Protein AF-A0A821DRM2-F1 (afdb_monomer_lite)

Radius of gyration: 14.87 Å; chains: 1; bounding box: 33×23×42 Å

Sequence (79 aa):
IKTTSPDKFRVKPGCSILHPGASATISVYLLKAYCTPTSDINKEKFLIIWTLIGHDLKQAQLVEFWKTVPNSVLYEHRY

pLDDT: mean 93.25, std 4.02, range [79.44, 97.5]

Foldseek 3Di:
DDKPCPVFKDKVPPDDDADPPDDDDIDIDGDPVQPDPPRPCVPMKDKDKDFDDPDDDDPVCVVVVVVPDDPVRIDMDMD

Organism: NCBI:txid392030

InterPro domains:
  IPR000535 Major sperm protein (MSP) domain [PF00635] (1-70)
  IPR000535 Major sperm protein (MSP) domain [PS50202] (1-79)
  IPR008962 PapD-like superfamily [SSF49354] (1-78)
  IPR013783 Immunoglobulin-like fold [G3DSA:2.60.40.10] (1-79)

Structure (mmCIF, N/CA/C/O backbone):
data_AF-A0A821DRM2-F1
#
_entry.id   AF-A0A821DRM2-F1
#
loop_
_atom_site.group_PDB
_atom_site.id
_atom_site.type_symbol
_atom_site.label_atom_id
_atom_site.label_alt_id
_atom_site.label_comp_id
_atom_site.label_asym_id
_atom_site.label_entity_id
_atom_site.label_seq_id
_atom_site.pdbx_PDB_ins_code
_atom_site.Cartn_x
_atom_site.Cartn_y
_atom_site.Cartn_z
_atom_site.occupancy
_atom_site.B_iso_or_equiv
_atom_site.auth_seq_id
_atom_site.auth_comp_id
_atom_site.auth_asym_id
_atom_site.auth_atom_id
_atom_site.pdbx_PDB_model_num
ATOM 1 N N . ILE A 1 1 ? 0.422 -0.314 1.263 1.00 94.81 1 ILE A N 1
ATOM 2 C CA . ILE A 1 1 ? 0.720 -0.922 -0.056 1.00 94.81 1 ILE A CA 1
ATOM 3 C C . ILE A 1 1 ? 2.202 -1.242 -0.121 1.00 94.81 1 ILE A C 1
ATOM 5 O O . ILE A 1 1 ? 3.004 -0.384 0.233 1.00 94.81 1 ILE A O 1
ATOM 9 N N . LYS A 1 2 ? 2.563 -2.459 -0.521 1.00 94.88 2 LYS A N 1
ATOM 10 C CA . LYS A 1 2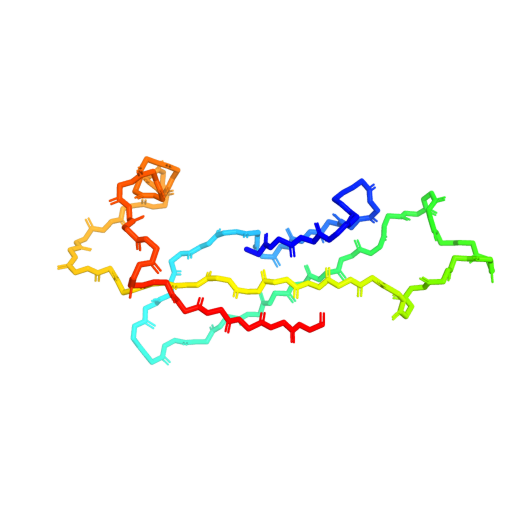 ? 3.951 -2.880 -0.758 1.00 94.88 2 LYS A CA 1
ATOM 11 C C . LYS A 1 2 ? 4.126 -3.238 -2.233 1.00 94.88 2 LYS A C 1
ATOM 13 O O . LYS A 1 2 ? 3.145 -3.524 -2.914 1.00 94.88 2 LYS A O 1
ATOM 18 N N . THR A 1 3 ? 5.360 -3.220 -2.714 1.00 95.25 3 THR A N 1
ATOM 19 C CA . THR A 1 3 ? 5.718 -3.613 -4.082 1.00 95.25 3 THR A CA 1
ATOM 20 C C . THR A 1 3 ? 7.017 -4.408 -4.060 1.00 95.25 3 THR A C 1
ATOM 22 O O . THR A 1 3 ? 7.839 -4.217 -3.162 1.00 95.25 3 THR A O 1
ATOM 25 N N . THR A 1 4 ? 7.196 -5.296 -5.034 1.00 93.94 4 THR A N 1
ATOM 26 C CA . THR A 1 4 ? 8.457 -6.018 -5.260 1.00 93.94 4 THR A CA 1
ATOM 27 C C . THR A 1 4 ? 9.574 -5.125 -5.805 1.00 93.94 4 THR A C 1
ATOM 29 O O . THR A 1 4 ? 10.734 -5.507 -5.701 1.00 93.94 4 THR A O 1
ATOM 32 N N . SER A 1 5 ? 9.242 -3.940 -6.335 1.00 94.12 5 SER A N 1
ATOM 33 C CA . SER A 1 5 ? 10.204 -2.980 -6.898 1.00 94.12 5 SER A CA 1
ATOM 34 C C . SER A 1 5 ? 9.969 -1.555 -6.373 1.00 94.12 5 SER A C 1
ATOM 36 O O . SER A 1 5 ? 9.540 -0.675 -7.127 1.00 94.12 5 SER A O 1
ATOM 38 N N . PRO A 1 6 ? 10.240 -1.287 -5.082 1.00 94.06 6 PRO A N 1
ATOM 39 C CA . PRO A 1 6 ? 10.013 0.031 -4.476 1.00 94.06 6 PRO A CA 1
ATOM 40 C C . PRO A 1 6 ? 10.814 1.149 -5.153 1.00 94.06 6 PRO A C 1
ATOM 42 O O . PRO A 1 6 ? 10.348 2.284 -5.201 1.00 94.06 6 PRO A O 1
ATOM 45 N N . ASP A 1 7 ? 11.962 0.824 -5.748 1.00 93.69 7 ASP A N 1
ATOM 46 C CA . ASP A 1 7 ? 12.803 1.791 -6.459 1.00 93.69 7 ASP A CA 1
ATOM 47 C C . ASP A 1 7 ? 12.214 2.228 -7.804 1.00 93.69 7 ASP A C 1
ATOM 49 O O . ASP A 1 7 ? 12.598 3.269 -8.331 1.00 93.69 7 ASP A O 1
ATOM 53 N N . LYS A 1 8 ? 11.283 1.448 -8.373 1.00 94.06 8 LYS A N 1
ATOM 54 C CA . LYS A 1 8 ? 10.684 1.714 -9.691 1.00 94.06 8 LYS A CA 1
ATOM 55 C C . LYS A 1 8 ? 9.370 2.470 -9.606 1.00 94.06 8 LYS A C 1
ATOM 57 O O . LYS A 1 8 ? 9.028 3.194 -10.540 1.00 94.06 8 LYS A O 1
ATOM 62 N N . PHE A 1 9 ? 8.627 2.298 -8.515 1.00 94.94 9 PHE A N 1
ATOM 63 C CA . PHE A 1 9 ? 7.258 2.786 -8.403 1.00 94.94 9 PHE A CA 1
ATOM 64 C C . PHE A 1 9 ? 7.083 3.769 -7.259 1.00 94.94 9 PHE A C 1
ATOM 66 O O . PHE A 1 9 ? 7.471 3.525 -6.120 1.00 94.94 9 PHE A O 1
ATOM 73 N N . ARG A 1 10 ? 6.367 4.854 -7.540 1.00 95.56 10 ARG A N 1
ATOM 74 C CA . ARG A 1 10 ? 5.817 5.738 -6.518 1.00 95.56 10 ARG A CA 1
ATOM 75 C C . ARG A 1 10 ? 4.342 5.416 -6.319 1.00 95.56 10 ARG A C 1
ATOM 77 O O . ARG A 1 10 ? 3.557 5.546 -7.252 1.00 95.56 10 ARG A O 1
ATOM 84 N N . VAL A 1 11 ? 3.955 5.065 -5.095 1.00 95.81 11 VAL A N 1
ATOM 85 C CA . VAL A 1 11 ? 2.561 4.759 -4.733 1.00 95.81 11 VAL A CA 1
ATOM 86 C C . VAL A 1 11 ? 1.978 5.883 -3.877 1.00 95.81 11 VAL A C 1
ATOM 88 O O . VAL A 1 11 ? 2.612 6.319 -2.911 1.00 95.81 11 VAL A O 1
ATOM 91 N N . LYS A 1 12 ? 0.777 6.368 -4.220 1.00 95.31 12 LYS A N 1
ATOM 92 C CA . LYS A 1 12 ? 0.081 7.434 -3.484 1.00 95.31 12 LYS A CA 1
ATOM 93 C C . LYS A 1 12 ? -1.429 7.173 -3.341 1.00 95.31 12 LYS A C 1
ATOM 95 O O . LYS A 1 12 ? -2.095 7.103 -4.367 1.00 95.31 12 LYS A O 1
ATOM 100 N N . PRO A 1 13 ? -1.982 7.139 -2.114 1.00 93.44 13 PRO A N 1
ATOM 101 C CA . PRO A 1 13 ? -1.264 7.049 -0.840 1.00 93.44 13 PRO A CA 1
ATOM 102 C C . PRO A 1 13 ? -0.594 5.671 -0.679 1.00 93.44 13 PRO A C 1
ATOM 104 O O . PRO A 1 13 ? -1.143 4.650 -1.077 1.00 93.44 13 PRO A O 1
ATOM 107 N N . GLY A 1 14 ? 0.601 5.624 -0.081 1.00 91.50 14 GLY A N 1
ATOM 108 C CA . GLY A 1 14 ? 1.277 4.353 0.228 1.00 91.50 14 GLY A CA 1
ATOM 109 C C . GLY A 1 14 ? 0.713 3.650 1.473 1.00 91.50 14 GLY A C 1
ATOM 110 O O . GLY A 1 14 ? 0.755 2.421 1.573 1.00 91.50 14 GLY A O 1
ATOM 111 N N . CYS A 1 15 ? 0.163 4.430 2.406 1.00 94.00 15 CYS A N 1
ATOM 112 C CA . CYS A 1 15 ? -0.472 3.990 3.646 1.00 94.00 15 CYS A CA 1
ATOM 113 C C . CYS A 1 15 ? -1.500 5.050 4.072 1.00 94.00 15 CYS A C 1
ATOM 115 O O . CYS A 1 15 ? -1.208 6.245 3.976 1.00 94.00 15 CYS A O 1
ATOM 117 N N . SER A 1 16 ? -2.695 4.636 4.491 1.00 94.56 16 SER A N 1
ATOM 118 C CA . SER A 1 16 ? -3.752 5.542 4.948 1.00 94.56 16 SER A CA 1
ATOM 119 C C . SER A 1 16 ? -4.787 4.817 5.794 1.00 94.56 16 SER A C 1
ATOM 121 O O . SER A 1 16 ? -4.883 3.592 5.738 1.00 94.56 16 SER A O 1
ATOM 123 N N . ILE A 1 17 ? -5.573 5.595 6.532 1.00 95.62 17 ILE A N 1
ATOM 124 C CA . ILE A 1 17 ? -6.816 5.155 7.165 1.00 95.62 17 ILE A CA 1
ATOM 125 C C . ILE A 1 17 ? -7.958 5.314 6.157 1.00 95.62 17 ILE A C 1
ATOM 127 O O . ILE A 1 17 ? -7.988 6.286 5.399 1.00 95.62 17 ILE A O 1
ATOM 131 N N . LEU A 1 18 ? -8.874 4.345 6.137 1.00 94.88 18 LEU A N 1
ATOM 132 C CA . LEU A 1 18 ? -10.100 4.377 5.347 1.00 94.88 18 LEU A CA 1
ATOM 133 C C . LEU A 1 18 ? -11.291 4.213 6.294 1.00 94.88 18 LEU A C 1
ATOM 135 O O . LEU A 1 18 ? -11.340 3.253 7.060 1.00 94.88 18 LEU A O 1
ATOM 139 N N . HIS A 1 19 ? -12.233 5.153 6.253 1.00 93.50 19 HIS A N 1
ATOM 140 C CA . HIS A 1 19 ? -13.421 5.108 7.103 1.00 93.50 19 HIS A CA 1
ATOM 141 C C . HIS A 1 19 ? -14.480 4.136 6.557 1.00 93.50 19 HIS A C 1
ATOM 143 O O . HIS A 1 19 ? -14.520 3.890 5.349 1.00 93.50 19 HIS A O 1
ATOM 149 N N . PRO A 1 20 ? -15.364 3.599 7.418 1.00 93.50 20 PRO A N 1
ATOM 150 C CA . PRO A 1 20 ? -16.462 2.742 6.979 1.00 93.50 20 PRO A CA 1
ATOM 151 C C . PRO A 1 20 ? -17.300 3.395 5.872 1.00 93.50 20 PRO A C 1
ATOM 153 O O . PRO A 1 20 ? -17.673 4.561 5.973 1.00 93.50 20 PRO A O 1
ATOM 156 N N . GLY A 1 21 ? -17.572 2.645 4.802 1.00 95.88 21 GLY A N 1
ATOM 157 C CA . GLY A 1 21 ? -18.326 3.122 3.636 1.00 95.88 21 GLY A CA 1
ATOM 158 C C . GLY A 1 21 ? -17.558 4.060 2.696 1.00 95.88 21 GLY A C 1
ATOM 159 O O . GLY A 1 21 ? -18.056 4.368 1.615 1.00 95.88 21 GLY A O 1
ATOM 160 N N . ALA A 1 22 ? -16.348 4.497 3.056 1.00 95.94 22 ALA A N 1
ATOM 161 C CA . ALA A 1 22 ? -15.527 5.327 2.187 1.00 95.94 22 ALA A CA 1
ATOM 162 C C . ALA A 1 22 ? -14.828 4.495 1.102 1.00 95.94 22 ALA A C 1
ATOM 164 O O . ALA A 1 22 ? -14.561 3.305 1.258 1.00 95.94 22 ALA A O 1
ATOM 165 N N . SER A 1 23 ? -14.476 5.165 0.007 1.00 95.75 23 SER A N 1
ATOM 166 C CA . SER A 1 23 ? -13.623 4.628 -1.053 1.00 95.75 23 SER A CA 1
ATOM 167 C C . SER A 1 23 ? -12.388 5.506 -1.213 1.00 95.75 23 SER A C 1
ATOM 169 O O . SER A 1 23 ? -12.452 6.720 -1.023 1.00 95.75 23 SER A O 1
ATOM 171 N N . ALA A 1 24 ? -11.261 4.900 -1.580 1.00 93.69 24 ALA A N 1
ATOM 172 C CA . ALA A 1 24 ? -10.021 5.613 -1.860 1.00 93.69 24 ALA A CA 1
ATOM 173 C C . ALA A 1 24 ? -9.420 5.136 -3.182 1.00 93.69 24 ALA A C 1
ATOM 175 O O . ALA A 1 24 ? -9.475 3.955 -3.512 1.00 93.69 24 ALA A O 1
ATOM 176 N N . THR A 1 25 ? -8.816 6.067 -3.920 1.00 95.56 25 THR A N 1
ATOM 177 C CA . THR A 1 25 ? -8.048 5.761 -5.131 1.00 95.56 25 THR A CA 1
ATOM 178 C C . THR A 1 25 ? -6.564 5.745 -4.796 1.00 95.56 25 THR A C 1
ATOM 180 O O . THR A 1 25 ? -6.056 6.674 -4.167 1.00 95.56 25 THR A O 1
ATOM 183 N N . ILE A 1 26 ? -5.868 4.693 -5.227 1.00 94.81 26 ILE A N 1
ATOM 184 C CA . ILE A 1 26 ? -4.416 4.572 -5.106 1.00 94.81 26 ILE A CA 1
ATOM 185 C C . ILE A 1 26 ? -3.812 4.721 -6.494 1.00 94.81 26 ILE A C 1
ATOM 187 O O . ILE A 1 26 ? -4.062 3.912 -7.384 1.00 94.81 26 ILE A O 1
ATOM 191 N N . SER A 1 27 ? -2.979 5.739 -6.657 1.00 96.06 27 SER A N 1
ATOM 192 C CA . SER A 1 27 ? -2.231 5.975 -7.882 1.00 96.06 27 SER A CA 1
ATOM 193 C C . SER A 1 27 ? -0.849 5.336 -7.787 1.00 96.06 27 SER A C 1
ATOM 195 O O . SER A 1 27 ? -0.089 5.599 -6.848 1.00 96.06 27 SER A O 1
ATOM 197 N N . VAL A 1 28 ? -0.510 4.523 -8.785 1.00 94.75 28 VAL A N 1
ATOM 198 C CA . VAL A 1 28 ? 0.800 3.884 -8.939 1.00 94.75 28 VAL A CA 1
ATOM 199 C C . VAL A 1 28 ? 1.495 4.506 -10.143 1.00 94.75 28 VAL A C 1
ATOM 201 O O . VAL A 1 28 ? 0.978 4.467 -11.255 1.00 94.75 28 VAL A O 1
ATOM 204 N N . TYR A 1 29 ? 2.664 5.099 -9.919 1.00 94.31 29 TYR A N 1
ATOM 205 C CA . TYR A 1 29 ? 3.435 5.785 -10.952 1.00 94.31 29 TYR A CA 1
ATOM 206 C C . TYR A 1 29 ? 4.765 5.074 -11.170 1.00 94.31 29 TYR A C 1
ATOM 208 O O . TYR A 1 29 ? 5.547 4.946 -10.229 1.00 94.31 29 TYR A O 1
ATOM 216 N N . LEU A 1 30 ? 5.052 4.676 -12.408 1.00 93.44 30 LEU A N 1
ATOM 217 C CA . LEU A 1 30 ? 6.388 4.241 -12.808 1.00 93.44 30 LEU A CA 1
ATOM 218 C C . LEU A 1 30 ? 7.315 5.462 -12.891 1.00 93.44 30 LEU A C 1
ATOM 220 O O . LEU A 1 30 ? 6.967 6.482 -13.495 1.00 93.44 30 LEU A O 1
ATOM 224 N N . LEU A 1 31 ? 8.487 5.391 -12.262 1.00 94.25 31 LEU A N 1
ATOM 225 C CA . LEU A 1 31 ? 9.473 6.465 -12.339 1.00 94.25 31 LEU A CA 1
ATOM 226 C C . LEU A 1 31 ? 10.096 6.516 -13.738 1.00 94.25 31 LEU A C 1
ATOM 228 O O . LEU A 1 31 ? 10.414 5.486 -14.326 1.00 94.25 31 LEU A O 1
ATOM 232 N N . LYS A 1 32 ? 10.345 7.735 -14.237 1.00 92.00 32 LYS A N 1
ATOM 233 C CA . LYS A 1 32 ? 10.840 7.983 -15.605 1.00 92.00 32 LYS A CA 1
ATOM 234 C C . LYS A 1 32 ? 12.094 7.180 -15.969 1.00 92.00 32 LYS A C 1
ATOM 236 O O . LYS A 1 32 ? 12.206 6.743 -17.105 1.00 92.00 32 LYS A O 1
ATOM 241 N N . ALA A 1 33 ? 13.002 6.965 -15.014 1.00 91.50 33 ALA A N 1
ATOM 242 C CA . ALA A 1 33 ? 14.233 6.195 -15.220 1.00 91.50 33 ALA A CA 1
ATOM 243 C C . ALA A 1 33 ? 13.983 4.734 -15.644 1.00 91.50 33 ALA A C 1
ATOM 245 O O . ALA A 1 33 ? 14.860 4.113 -16.233 1.00 91.50 33 ALA A O 1
ATOM 246 N N . TYR A 1 34 ? 12.788 4.204 -15.374 1.00 90.44 34 TYR A N 1
ATOM 247 C CA . TYR A 1 34 ? 12.388 2.836 -15.699 1.00 90.44 34 TYR A CA 1
ATOM 248 C C . TYR A 1 34 ? 11.334 2.773 -16.816 1.00 90.44 34 TYR A C 1
ATOM 250 O O . TYR A 1 34 ? 10.841 1.693 -17.137 1.00 90.44 34 TYR A O 1
ATOM 258 N N . CYS A 1 35 ? 10.996 3.905 -17.442 1.00 86.69 35 CYS A N 1
ATOM 259 C CA . CYS A 1 35 ? 10.143 3.958 -18.630 1.00 86.69 35 CYS A CA 1
ATOM 260 C C . CYS A 1 35 ? 10.971 3.674 -19.896 1.00 86.69 35 CYS A C 1
ATOM 262 O O . CYS A 1 35 ? 11.106 4.540 -20.761 1.00 86.69 35 CYS A O 1
ATOM 264 N N . THR A 1 36 ? 11.568 2.486 -19.990 1.00 85.88 36 THR A N 1
ATOM 265 C CA . THR A 1 36 ? 12.327 2.041 -21.168 1.00 85.88 36 THR A CA 1
ATOM 266 C C . THR A 1 36 ? 11.536 0.990 -21.952 1.00 85.88 36 THR A C 1
ATOM 268 O O . THR A 1 36 ? 10.726 0.279 -21.366 1.00 85.88 36 THR A O 1
ATOM 271 N N . PRO A 1 37 ? 11.783 0.805 -23.261 1.00 79.75 37 PRO A N 1
ATOM 272 C CA . PRO A 1 37 ? 11.121 -0.247 -24.047 1.00 79.75 37 PRO A CA 1
ATOM 273 C C . PRO A 1 37 ? 11.390 -1.670 -23.532 1.00 79.75 37 PRO A C 1
ATOM 275 O O . PRO A 1 37 ? 10.694 -2.612 -23.889 1.00 79.75 37 PRO A O 1
ATOM 278 N N . THR A 1 38 ? 12.433 -1.826 -22.717 1.00 79.44 38 THR A N 1
ATOM 279 C CA . THR A 1 38 ? 12.886 -3.091 -22.140 1.00 79.44 38 THR A CA 1
ATOM 280 C C . THR A 1 38 ? 12.336 -3.354 -20.739 1.00 79.44 38 THR A C 1
ATOM 282 O O . THR A 1 38 ? 12.610 -4.420 -20.185 1.00 79.44 38 THR A O 1
ATOM 285 N N . SER A 1 39 ? 11.607 -2.413 -20.127 1.00 80.00 39 SER A N 1
ATOM 286 C CA . SER A 1 39 ? 11.079 -2.622 -18.782 1.00 80.00 39 SER A CA 1
ATOM 287 C C . SER A 1 39 ? 9.868 -3.557 -18.806 1.00 80.00 39 SER A C 1
ATOM 289 O O . SER A 1 39 ? 8.807 -3.254 -19.343 1.00 80.00 39 SER A O 1
ATOM 291 N N . ASP A 1 40 ? 10.036 -4.733 -18.202 1.00 83.62 40 ASP A N 1
ATOM 292 C CA . ASP A 1 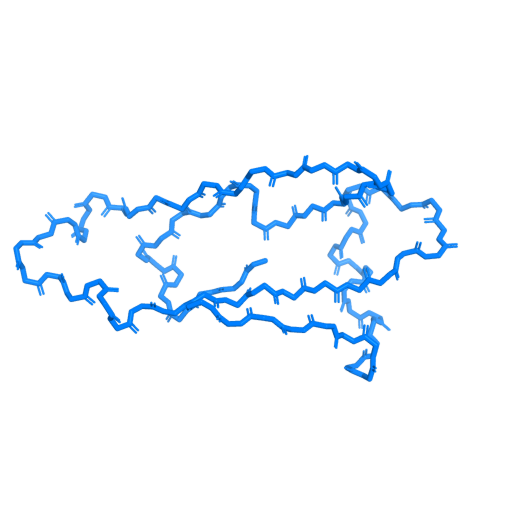40 ? 8.975 -5.733 -18.092 1.00 83.62 40 ASP A CA 1
ATOM 293 C C . ASP A 1 40 ? 8.099 -5.454 -16.863 1.00 83.62 40 ASP A C 1
ATOM 295 O O . ASP A 1 40 ? 8.311 -5.993 -15.775 1.00 83.62 40 ASP A O 1
ATOM 299 N N . ILE A 1 41 ? 7.122 -4.564 -17.044 1.00 84.31 41 ILE A N 1
ATOM 300 C CA . ILE A 1 41 ? 6.190 -4.133 -15.991 1.00 84.31 41 ILE A CA 1
ATOM 301 C C . ILE A 1 41 ? 5.259 -5.281 -15.560 1.00 84.31 41 ILE A C 1
ATOM 303 O O . ILE A 1 41 ? 4.786 -5.291 -14.429 1.00 84.31 41 ILE A O 1
ATOM 307 N N . ASN A 1 42 ? 5.034 -6.288 -16.412 1.00 84.94 42 ASN A N 1
ATOM 308 C CA . ASN A 1 42 ? 4.106 -7.388 -16.121 1.00 84.94 42 ASN A CA 1
ATOM 309 C C . ASN A 1 42 ? 4.603 -8.326 -15.010 1.00 84.94 42 ASN A C 1
ATOM 311 O O . ASN A 1 42 ? 3.830 -9.113 -14.468 1.00 84.94 42 ASN A O 1
ATOM 315 N N . LYS A 1 43 ? 5.894 -8.264 -14.667 1.00 88.75 43 LYS A N 1
ATOM 316 C CA . LYS A 1 43 ? 6.474 -9.025 -13.549 1.00 88.75 43 LYS A CA 1
ATOM 317 C C . LYS A 1 43 ? 6.338 -8.316 -12.205 1.00 88.75 43 LYS A C 1
ATOM 319 O O . LYS A 1 43 ? 6.624 -8.920 -11.170 1.00 88.75 43 LYS A O 1
ATOM 324 N N . GLU A 1 44 ? 5.948 -7.04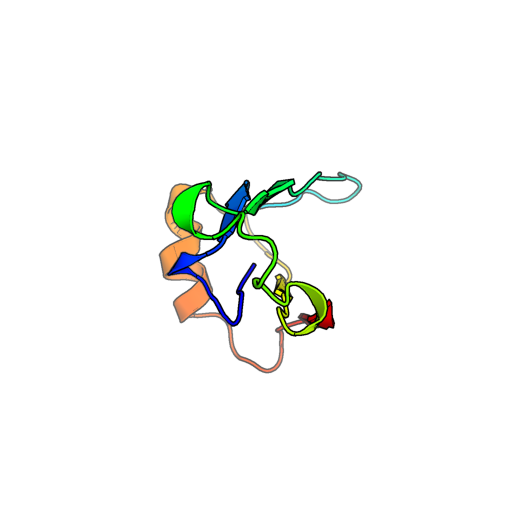9 -12.219 1.00 92.75 44 GLU A N 1
ATOM 325 C CA . GLU A 1 44 ? 5.887 -6.207 -11.035 1.00 92.75 44 GLU A CA 1
ATOM 326 C C . GLU A 1 44 ? 4.623 -6.514 -10.240 1.00 92.75 44 GLU A C 1
ATOM 328 O O . GLU A 1 44 ? 3.527 -6.533 -10.792 1.00 92.75 44 GLU A O 1
ATOM 333 N N . LYS A 1 45 ? 4.778 -6.770 -8.938 1.00 94.94 45 LYS A N 1
ATOM 334 C CA . LYS A 1 45 ? 3.670 -7.175 -8.067 1.00 94.94 45 LYS A CA 1
ATOM 335 C C . LYS A 1 45 ? 3.425 -6.145 -6.983 1.00 94.94 45 LYS A C 1
ATOM 337 O O . LYS A 1 45 ? 4.368 -5.543 -6.447 1.00 94.94 45 LYS A O 1
ATOM 342 N N . PHE A 1 46 ? 2.162 -6.001 -6.604 1.00 95.94 46 PHE A N 1
ATOM 343 C CA . PHE A 1 46 ? 1.736 -5.130 -5.518 1.00 95.94 46 PHE A CA 1
ATOM 344 C C . PHE A 1 46 ? 0.967 -5.923 -4.472 1.00 95.94 46 PHE A C 1
ATOM 346 O O . PHE A 1 46 ? 0.231 -6.860 -4.764 1.00 95.94 46 PHE A O 1
ATOM 353 N N . LEU A 1 47 ? 1.142 -5.532 -3.216 1.00 96.56 47 LEU A N 1
ATOM 354 C CA . LEU A 1 47 ? 0.458 -6.139 -2.088 1.00 96.56 47 LEU A CA 1
ATOM 355 C C . LEU A 1 47 ? -0.300 -5.059 -1.321 1.00 96.56 47 LEU A C 1
ATOM 357 O O . LEU A 1 47 ? 0.289 -4.119 -0.768 1.00 96.56 47 LEU A O 1
ATOM 361 N N . ILE A 1 48 ? -1.617 -5.214 -1.277 1.00 96.38 48 ILE A N 1
ATOM 362 C CA . ILE A 1 48 ? -2.493 -4.466 -0.387 1.00 96.38 48 ILE A CA 1
ATOM 363 C C . ILE A 1 48 ? -2.581 -5.259 0.911 1.00 96.38 48 ILE A C 1
ATOM 365 O O . ILE A 1 48 ? -2.953 -6.426 0.893 1.00 96.38 48 ILE A O 1
ATOM 369 N N . ILE A 1 49 ? -2.214 -4.623 2.022 1.00 96.50 49 ILE A N 1
ATOM 370 C CA . ILE A 1 49 ? -2.392 -5.168 3.368 1.00 96.50 49 ILE A CA 1
ATOM 371 C C . ILE A 1 49 ? -3.270 -4.189 4.126 1.00 96.50 49 ILE A C 1
ATOM 373 O O . ILE A 1 49 ? -3.008 -2.982 4.079 1.00 96.50 49 ILE A O 1
ATOM 377 N N . TRP A 1 50 ? -4.283 -4.697 4.814 1.00 96.44 50 TRP A N 1
ATOM 378 C CA . TRP A 1 50 ? -5.136 -3.897 5.683 1.00 96.44 50 TRP A CA 1
ATOM 379 C C . TRP A 1 50 ? -5.535 -4.682 6.930 1.00 96.44 50 TRP A C 1
ATOM 381 O O . TRP A 1 50 ? -5.395 -5.900 7.004 1.00 96.44 50 TRP A O 1
ATOM 391 N N . THR A 1 51 ? -6.014 -3.959 7.933 1.00 97.38 51 THR A N 1
ATOM 392 C CA . THR A 1 51 ? -6.563 -4.511 9.169 1.00 97.38 51 THR A CA 1
ATOM 393 C C . THR A 1 51 ? -7.638 -3.564 9.697 1.00 97.38 51 THR A C 1
ATOM 395 O O . THR A 1 51 ? -7.746 -2.425 9.230 1.00 97.38 51 THR A O 1
ATOM 398 N N . LEU A 1 52 ? -8.449 -4.029 10.643 1.00 95.94 52 LEU A N 1
ATOM 399 C CA . LEU A 1 52 ? -9.475 -3.204 11.272 1.00 95.94 52 LEU A CA 1
ATOM 400 C C . LEU A 1 52 ? -8.858 -2.361 12.391 1.00 95.94 52 LEU A C 1
ATOM 402 O O . LEU A 1 52 ? -8.081 -2.856 13.205 1.00 95.94 52 LEU A O 1
ATOM 406 N N . ILE A 1 53 ? -9.236 -1.086 12.446 1.00 95.00 53 ILE A N 1
ATOM 407 C CA . ILE A 1 53 ? -8.833 -0.165 13.509 1.00 95.00 53 ILE A CA 1
ATOM 408 C C . ILE A 1 53 ? -10.029 -0.007 14.453 1.00 95.00 53 ILE A C 1
ATOM 410 O O . ILE A 1 53 ? -11.082 0.476 14.047 1.00 95.00 53 ILE A O 1
ATOM 414 N N . GLY A 1 54 ? -9.877 -0.451 15.704 1.00 91.06 54 GLY A N 1
ATOM 415 C CA . GLY A 1 54 ? -10.953 -0.465 16.707 1.00 91.06 54 GLY A CA 1
ATOM 416 C C . GLY A 1 54 ? -11.056 0.786 17.590 1.00 91.06 54 GLY A C 1
ATOM 417 O O . GLY A 1 54 ? -11.839 0.790 18.533 1.00 91.06 54 GLY A O 1
ATOM 418 N N . HIS A 1 55 ? -10.247 1.816 17.345 1.00 90.94 55 HIS A N 1
ATOM 419 C CA . HIS A 1 55 ? -10.208 3.060 18.121 1.00 90.94 55 HIS A CA 1
ATOM 420 C C . HIS A 1 55 ? -9.880 4.249 17.211 1.00 90.94 55 HIS A C 1
ATOM 422 O O . HIS A 1 55 ? -9.496 4.062 16.059 1.00 90.94 55 HIS A O 1
ATOM 428 N N . ASP A 1 56 ? -10.019 5.474 17.716 1.00 91.25 56 ASP A N 1
ATOM 429 C CA . ASP A 1 56 ? -9.615 6.655 16.954 1.00 91.25 56 ASP A CA 1
ATOM 430 C C . ASP A 1 56 ? -8.086 6.695 16.811 1.00 91.25 56 ASP A C 1
ATOM 432 O O . ASP A 1 56 ? -7.355 6.814 17.797 1.00 91.25 56 ASP A O 1
ATOM 436 N N . LEU A 1 57 ? -7.606 6.546 15.578 1.00 94.62 57 LEU A N 1
ATOM 437 C CA . LEU A 1 57 ? -6.190 6.510 15.236 1.00 94.62 57 LEU A CA 1
ATOM 438 C C . LEU A 1 57 ? -5.891 7.670 14.296 1.00 94.62 57 LEU A C 1
ATOM 440 O O . LEU A 1 57 ? -6.536 7.836 13.261 1.00 94.62 57 LEU A O 1
ATOM 444 N N . LYS A 1 58 ? -4.864 8.457 14.609 1.00 93.31 58 LYS A N 1
ATOM 445 C CA . LYS A 1 58 ? -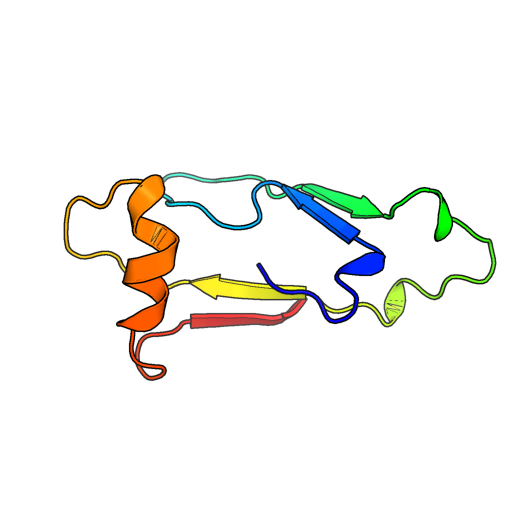4.403 9.524 13.720 1.00 93.31 58 LYS A CA 1
ATOM 446 C C . LYS A 1 58 ? -3.425 8.970 12.695 1.00 93.31 58 LYS A C 1
ATOM 448 O O . LYS A 1 58 ? -2.624 8.086 12.988 1.00 93.31 58 LYS A O 1
ATOM 453 N N . GLN A 1 59 ? -3.397 9.582 11.513 1.00 90.00 59 GLN A N 1
ATOM 454 C CA . GLN A 1 59 ? -2.475 9.217 10.431 1.00 90.00 59 GLN A CA 1
ATOM 455 C C . GLN A 1 59 ? -1.002 9.144 10.893 1.00 90.00 59 GLN A C 1
ATOM 457 O O . GLN A 1 59 ? -0.267 8.256 10.472 1.00 90.00 59 GLN A O 1
ATOM 462 N N . ALA A 1 60 ? -0.578 10.044 11.791 1.00 92.94 60 ALA A N 1
ATOM 463 C CA . ALA A 1 60 ? 0.780 10.076 12.343 1.00 92.94 60 ALA A CA 1
ATOM 464 C C . ALA A 1 60 ? 1.142 8.832 13.182 1.00 92.94 60 ALA A C 1
ATOM 466 O O . ALA A 1 60 ? 2.316 8.498 13.299 1.00 92.94 60 ALA A O 1
ATOM 467 N N . GLN A 1 61 ? 0.148 8.128 13.730 1.00 94.75 61 GLN A N 1
ATOM 468 C CA . GLN A 1 61 ? 0.329 6.958 14.597 1.00 94.75 61 GLN A CA 1
ATOM 469 C C . GLN A 1 61 ? 0.376 5.638 13.813 1.00 94.75 61 GLN A C 1
ATOM 471 O O . GLN A 1 61 ? 0.684 4.593 14.383 1.00 94.75 61 GLN A O 1
ATOM 476 N N . LEU A 1 62 ? 0.105 5.659 12.499 1.00 93.94 62 LEU A N 1
ATOM 477 C CA . LEU A 1 62 ? 0.035 4.448 11.673 1.00 93.94 62 LEU A CA 1
ATOM 478 C C . LEU A 1 62 ? 1.315 3.610 11.735 1.00 93.94 62 LEU A C 1
ATOM 480 O O . LEU A 1 62 ? 1.239 2.386 11.770 1.00 93.94 62 LEU A O 1
ATOM 484 N N . VAL A 1 63 ? 2.489 4.247 11.745 1.00 92.81 63 VAL A N 1
ATOM 485 C CA . VAL A 1 63 ? 3.776 3.530 11.762 1.00 92.81 63 VAL A CA 1
ATOM 486 C C . VAL A 1 63 ? 3.933 2.698 13.032 1.00 92.81 63 VAL A C 1
ATOM 488 O O . VAL A 1 63 ? 4.412 1.570 12.962 1.00 92.81 63 VAL A O 1
ATOM 491 N N . GLU A 1 64 ? 3.539 3.237 14.183 1.00 94.88 64 GLU A N 1
ATOM 492 C CA . GLU A 1 64 ? 3.603 2.528 15.462 1.00 94.88 64 GLU A CA 1
ATOM 493 C C . GLU A 1 64 ? 2.512 1.468 15.559 1.00 94.88 64 GLU A C 1
ATOM 495 O O . GLU A 1 64 ? 2.802 0.339 15.946 1.00 94.88 64 GLU A O 1
ATOM 500 N N . PHE A 1 65 ? 1.296 1.794 15.113 1.00 95.56 65 PHE A N 1
ATOM 501 C CA . PHE A 1 65 ? 0.185 0.850 15.039 1.00 95.56 65 PHE A CA 1
ATOM 502 C C . PHE A 1 65 ? 0.565 -0.412 14.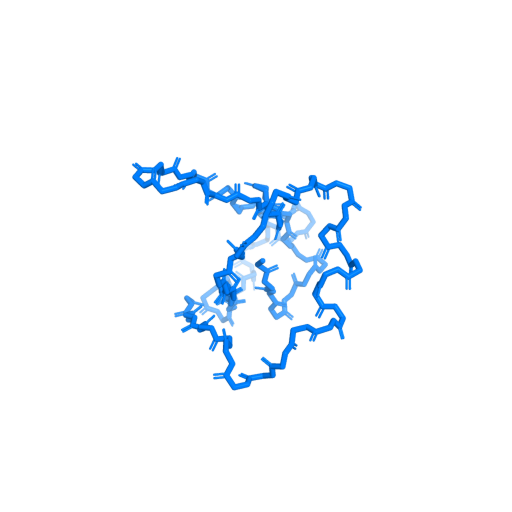254 1.00 95.56 65 PHE A C 1
ATOM 504 O O . PHE A 1 65 ? 0.420 -1.519 14.758 1.00 95.56 65 PHE A O 1
ATOM 511 N N . TRP A 1 66 ? 1.159 -0.278 13.065 1.00 95.25 66 TRP A N 1
ATOM 512 C CA . TRP A 1 66 ? 1.565 -1.439 12.261 1.00 95.25 66 TRP A CA 1
ATOM 513 C C . TRP A 1 66 ? 2.585 -2.362 12.945 1.00 95.25 66 TRP A C 1
ATOM 515 O O . TRP A 1 66 ? 2.679 -3.525 12.559 1.00 95.25 66 TRP A O 1
ATOM 525 N N . LYS A 1 67 ? 3.340 -1.888 13.947 1.00 95.25 67 LYS A N 1
ATOM 526 C CA . LYS A 1 67 ? 4.281 -2.728 14.710 1.00 95.25 67 LYS A CA 1
ATOM 527 C C . LYS A 1 67 ? 3.585 -3.605 15.751 1.00 95.25 67 LYS A C 1
ATOM 529 O O . LYS A 1 67 ? 4.175 -4.591 16.182 1.00 95.25 67 LYS A O 1
ATOM 534 N N . THR A 1 68 ? 2.378 -3.240 16.180 1.00 95.38 68 THR A N 1
ATOM 535 C CA . THR A 1 68 ? 1.631 -3.954 17.226 1.00 95.38 68 THR A CA 1
ATOM 536 C C . THR A 1 68 ? 0.582 -4.908 16.660 1.00 95.38 68 THR A C 1
ATOM 538 O O . THR A 1 68 ? 0.096 -5.776 17.383 1.00 95.38 68 THR A O 1
ATOM 541 N N . VAL A 1 69 ? 0.239 -4.774 15.376 1.00 96.12 69 VAL A N 1
ATOM 542 C CA . VAL A 1 69 ? -0.769 -5.611 14.719 1.00 96.12 69 VAL A CA 1
ATOM 543 C C . VAL A 1 69 ? -0.229 -7.034 14.511 1.00 96.12 69 VAL A C 1
ATOM 545 O O . VAL A 1 69 ? 0.774 -7.209 13.815 1.00 96.12 69 VAL A O 1
ATOM 548 N N . PRO A 1 70 ? -0.887 -8.072 15.059 1.00 95.62 70 PRO A N 1
ATOM 549 C CA . PRO A 1 70 ? -0.477 -9.450 14.831 1.00 95.62 70 PRO A CA 1
ATOM 550 C C . PRO A 1 70 ? -0.812 -9.900 13.403 1.00 95.62 70 PRO A C 1
ATOM 552 O O . PRO A 1 70 ? -1.833 -9.520 12.834 1.00 95.62 70 PRO A 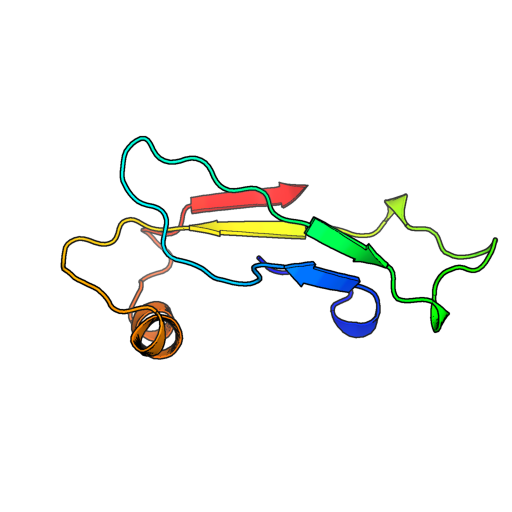O 1
ATOM 555 N N . ASN A 1 71 ? 0.004 -10.794 12.840 1.00 94.00 71 ASN A N 1
ATOM 556 C CA . ASN A 1 71 ? -0.207 -11.301 11.476 1.00 94.00 71 ASN A CA 1
ATOM 557 C C . ASN A 1 71 ? -1.556 -12.023 11.289 1.00 94.00 71 ASN A C 1
ATOM 559 O O . ASN A 1 71 ? -2.069 -12.068 10.177 1.00 94.00 71 ASN A O 1
ATOM 563 N N . SER A 1 72 ? -2.148 -12.565 12.359 1.00 95.94 72 SER A N 1
ATOM 564 C CA . SER A 1 72 ? -3.433 -13.280 12.320 1.00 95.94 72 SER A CA 1
ATOM 565 C C . SER A 1 72 ? -4.640 -12.395 11.989 1.00 95.94 72 SER A C 1
ATOM 567 O O . SER A 1 72 ? -5.683 -12.929 11.623 1.00 95.94 72 SER A O 1
ATOM 569 N N . VAL A 1 73 ? -4.518 -11.067 12.108 1.00 96.31 73 VAL A N 1
ATOM 570 C CA . VAL A 1 73 ? -5.600 -10.106 11.810 1.00 96.31 73 VAL A CA 1
ATOM 571 C C . VAL A 1 73 ? -5.305 -9.245 10.578 1.00 96.31 73 VAL A C 1
ATOM 573 O O . VAL A 1 73 ? -5.950 -8.213 10.358 1.00 96.31 73 VAL A O 1
ATOM 576 N N . LEU A 1 74 ? -4.302 -9.643 9.790 1.00 96.88 74 LEU A N 1
ATOM 577 C CA . LEU A 1 74 ? -3.955 -8.992 8.536 1.00 96.88 74 LEU A CA 1
ATOM 578 C C . LEU A 1 74 ? -4.728 -9.615 7.385 1.00 96.88 74 LEU A C 1
ATOM 580 O O . LEU A 1 74 ? -4.735 -10.829 7.194 1.00 96.88 74 LEU A O 1
ATOM 584 N N . TYR A 1 75 ? -5.325 -8.752 6.578 1.00 97.50 75 TYR A N 1
ATOM 585 C CA . TYR A 1 75 ? -5.898 -9.120 5.299 1.00 97.50 75 TYR A CA 1
ATOM 586 C C . TYR A 1 75 ? -4.928 -8.720 4.197 1.00 97.50 75 TYR A C 1
ATOM 588 O O . TYR A 1 75 ? -4.339 -7.637 4.239 1.00 97.50 75 TYR A O 1
ATOM 596 N N . GLU A 1 76 ? -4.769 -9.594 3.211 1.00 97.25 76 GLU A N 1
ATOM 597 C CA . GLU A 1 76 ? -3.834 -9.416 2.109 1.00 97.25 76 GLU A CA 1
ATOM 598 C C . GLU A 1 76 ? -4.528 -9.606 0.765 1.00 97.25 76 GLU A C 1
ATOM 600 O O . GLU A 1 76 ? -5.336 -10.517 0.585 1.00 97.25 76 GLU A O 1
ATOM 605 N N . HIS A 1 77 ? -4.148 -8.789 -0.212 1.00 96.62 77 HIS A N 1
ATOM 606 C CA . HIS A 1 77 ? -4.550 -8.970 -1.598 1.00 96.62 77 HIS A CA 1
ATOM 607 C C . HIS A 1 77 ? -3.398 -8.614 -2.541 1.00 96.62 77 HIS A C 1
ATOM 609 O O . HIS A 1 77 ? -2.771 -7.561 -2.396 1.00 96.62 77 HIS A O 1
ATOM 615 N N . ARG A 1 78 ? -3.104 -9.512 -3.487 1.00 94.94 78 ARG A N 1
ATOM 616 C CA . ARG A 1 78 ? -1.990 -9.394 -4.437 1.00 94.94 78 ARG A CA 1
ATOM 617 C C . ARG A 1 78 ? -2.525 -9.011 -5.815 1.00 94.94 78 ARG A C 1
ATOM 619 O O . ARG A 1 78 ? -3.409 -9.701 -6.314 1.00 94.94 78 ARG A O 1
ATOM 626 N N . TYR A 1 79 ? -1.954 -7.954 -6.386 1.00 86.38 79 TYR A N 1
ATOM 627 C CA . TYR A 1 79 ? -2.116 -7.541 -7.782 1.00 86.38 79 TYR A CA 1
ATOM 628 C C . TYR A 1 79 ? -0.832 -7.824 -8.559 1.00 86.38 79 TYR A C 1
ATOM 630 O O . TYR A 1 79 ? 0.265 -7.671 -7.959 1.00 86.38 79 TYR A O 1
#

Secondary structure (DSSP, 8-state):
-EES-TTTEEEESSS----TT-----EEEE-GGG-STT--GGG--EEEEE----S---GGGHHHHHHH--GGG-EEEE-